Protein AF-T0ZLT9-F1 (afdb_monomer)

Secondary structure (DSSP, 8-state):
------TT-----SS-TT--HHHHHHHHIIIII--SEEEE-HHHHHHHHHHHHTTPPP--EEEE--TT-SSS-TT--SS--S-EEEEEEEEEEGGGTEEEEEES---SSPPPPSS-GGGT-EE-TTSPEES--

Sequence (133 aa):
MRARADEGTRSRPLYGPGATTETILDKIVGRIYGGKGAVWSERALAQLDRLRQDGEPDGPVCVAKTALSLSADARLRGRPSGFEVPVRDVTRSAGAGFTVVHIGTIETMPGLPRHPAARRIDLADDGVVRNLT

Nearest PDB structures (foldseek):
  5a4j-assembly2_A  TM=9.497E-01  e=1.002E-12  Tepidanaerobacter acetatoxydans Re1
  5a5g-assembly1_B  TM=9.582E-01  e=8.966E-12  Tepidanaerobacter acetatoxydans Re1
  7xzn-assembly1_A  TM=9.523E-01  e=1.169E-11  Peptostreptococcus anaerobius
  4ioj-assembly1_A  TM=9.655E-01  e=3.865E-11  Moorella thermoacetica ATCC 39073
  3do6-assembly1_A  TM=9.213E-01  e=5.388E-11  Thermotoga maritima

pLDDT: mean 90.48, std 11.73, range [34.97, 97.31]

InterPro domains:
  IPR000559 Formate-tetrahydrofolate ligase, FTHFS [PF01268] (8-132)
  IPR027417 P-loop containing nucleoside triphosphate hydrolase [SSF52540] (8-129)

Structure (mmCIF, N/CA/C/O backbone):
data_AF-T0ZLT9-F1
#
_entry.id   AF-T0ZLT9-F1
#
loop_
_atom_site.group_PDB
_atom_site.id
_atom_site.type_symbol
_atom_site.label_atom_id
_atom_site.label_alt_id
_atom_site.label_comp_id
_atom_site.label_asym_id
_atom_site.label_entity_id
_atom_site.label_seq_id
_atom_site.pdbx_PDB_ins_code
_atom_site.Cartn_x
_atom_site.Cartn_y
_atom_site.Cartn_z
_atom_site.occupancy
_atom_site.B_iso_or_equiv
_atom_site.auth_seq_id
_atom_site.auth_comp_id
_atom_site.auth_asym_id
_atom_site.auth_atom_id
_atom_site.pdbx_PDB_model_num
ATOM 1 N N . MET A 1 1 ? 11.188 31.835 -8.649 1.00 40.88 1 MET A N 1
ATOM 2 C CA . MET A 1 1 ? 9.990 31.421 -9.410 1.00 40.88 1 MET A CA 1
ATOM 3 C C . MET A 1 1 ? 8.923 31.012 -8.398 1.00 40.88 1 MET A C 1
ATOM 5 O O . MET A 1 1 ? 9.025 29.946 -7.813 1.00 40.88 1 MET A O 1
ATOM 9 N N . ARG A 1 2 ? 8.020 31.937 -8.044 1.00 34.97 2 ARG A N 1
ATOM 10 C CA . ARG A 1 2 ? 7.030 31.775 -6.962 1.00 34.97 2 ARG A CA 1
ATOM 11 C C . ARG A 1 2 ? 5.859 30.923 -7.464 1.00 34.97 2 ARG A C 1
ATOM 13 O O . ARG A 1 2 ? 5.238 31.299 -8.455 1.00 34.97 2 ARG A O 1
ATOM 20 N N . ALA A 1 3 ? 5.568 29.810 -6.795 1.00 43.81 3 ALA A N 1
ATOM 21 C CA . ALA A 1 3 ? 4.359 29.033 -7.042 1.00 43.81 3 ALA A CA 1
ATOM 22 C C . 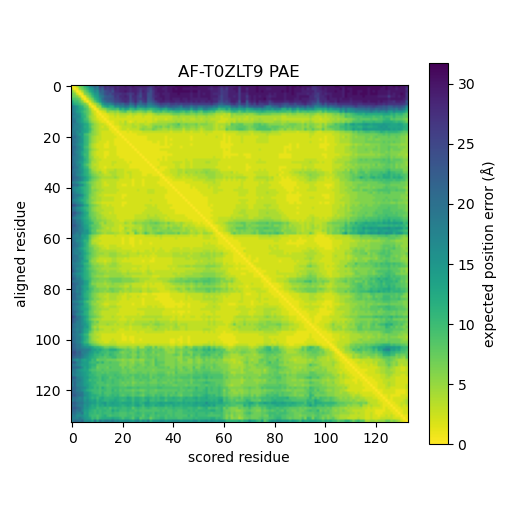ALA A 1 3 ? 3.150 29.821 -6.519 1.00 43.81 3 ALA A C 1
ATOM 24 O O . ALA A 1 3 ? 3.103 30.197 -5.348 1.00 43.81 3 ALA A O 1
ATOM 25 N N . ARG A 1 4 ? 2.206 30.120 -7.412 1.00 43.38 4 ARG A N 1
ATOM 26 C CA . ARG A 1 4 ? 0.906 30.689 -7.062 1.00 43.38 4 ARG A CA 1
ATOM 27 C C . ARG A 1 4 ? 0.106 29.603 -6.340 1.00 43.38 4 ARG A C 1
ATOM 29 O O . ARG A 1 4 ? -0.189 28.574 -6.939 1.00 43.38 4 ARG A O 1
ATOM 36 N N . ALA A 1 5 ? -0.191 29.819 -5.062 1.00 51.97 5 ALA A N 1
ATOM 37 C CA . ALA A 1 5 ? -1.251 29.095 -4.378 1.00 51.97 5 ALA A CA 1
ATOM 38 C C . ALA A 1 5 ? -2.582 29.613 -4.933 1.00 51.97 5 ALA A C 1
ATOM 40 O O . ALA A 1 5 ? -2.829 30.816 -4.914 1.00 51.97 5 ALA A O 1
ATOM 41 N N . ASP A 1 6 ? -3.382 28.712 -5.487 1.00 51.81 6 ASP A N 1
ATOM 42 C CA . ASP A 1 6 ? -4.708 29.015 -6.008 1.00 51.81 6 ASP A CA 1
ATOM 43 C C . ASP A 1 6 ? -5.679 29.194 -4.824 1.00 51.81 6 ASP A C 1
ATOM 45 O O . ASP A 1 6 ? -5.896 28.275 -4.026 1.00 51.81 6 ASP A O 1
ATOM 49 N N . GLU A 1 7 ? -6.205 30.406 -4.653 1.00 58.66 7 GLU A N 1
ATOM 50 C CA . GLU A 1 7 ? -7.179 30.764 -3.620 1.00 58.66 7 GLU A CA 1
ATOM 51 C C . GLU A 1 7 ? -8.547 30.145 -3.959 1.00 58.66 7 GLU A C 1
ATOM 53 O O . GLU A 1 7 ? -9.343 30.728 -4.687 1.00 58.66 7 GLU A O 1
ATOM 58 N N . GLY A 1 8 ? -8.847 28.954 -3.421 1.00 60.06 8 GLY A N 1
ATOM 59 C CA . GLY A 1 8 ? -10.209 28.400 -3.505 1.00 60.06 8 GLY A CA 1
ATOM 60 C C . GLY A 1 8 ? -10.435 26.975 -2.992 1.00 60.06 8 GLY A C 1
ATOM 61 O O . GLY A 1 8 ? -11.522 26.675 -2.501 1.00 60.06 8 GLY A O 1
ATOM 62 N N . THR A 1 9 ? -9.436 26.087 -3.022 1.00 66.31 9 THR A N 1
ATOM 63 C CA . THR A 1 9 ? -9.649 24.673 -2.646 1.00 66.31 9 THR A CA 1
ATOM 64 C C . THR A 1 9 ? -9.059 24.358 -1.271 1.00 66.31 9 THR A C 1
ATOM 66 O O . THR A 1 9 ? -7.850 24.208 -1.116 1.00 66.31 9 THR A O 1
ATOM 69 N N . ARG A 1 10 ? -9.914 24.207 -0.247 1.00 82.00 10 ARG A N 1
ATOM 70 C CA . ARG A 1 10 ? -9.493 23.690 1.070 1.00 82.00 10 ARG A CA 1
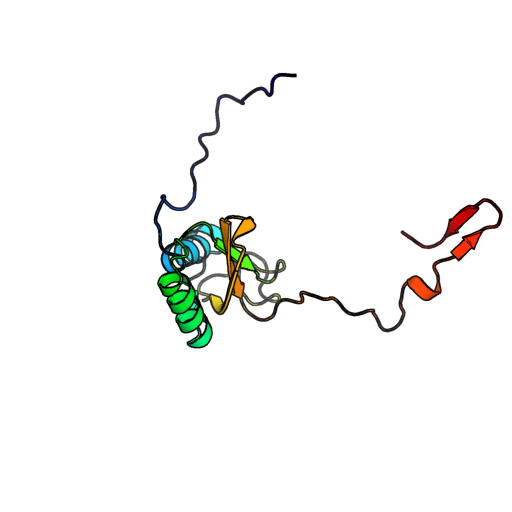ATOM 71 C C . ARG A 1 10 ? -9.312 22.173 0.996 1.00 82.00 10 ARG A C 1
ATOM 73 O O . ARG A 1 10 ? -10.284 21.431 1.125 1.00 82.00 10 ARG A O 1
ATOM 80 N N . SER A 1 11 ? -8.080 21.706 0.824 1.00 85.19 11 SER A N 1
ATOM 81 C CA . SER A 1 11 ? -7.755 20.284 0.955 1.00 85.19 11 SER A CA 1
ATOM 82 C C . SER A 1 11 ? -7.634 19.892 2.433 1.00 85.19 11 SER A C 1
ATOM 84 O O . SER A 1 11 ? -7.127 20.646 3.266 1.00 85.19 11 SER A O 1
ATOM 86 N N . ARG A 1 12 ? -8.153 18.712 2.785 1.00 90.31 12 ARG A N 1
ATOM 87 C CA . ARG A 1 12 ? -8.051 18.130 4.130 1.00 90.31 12 ARG A CA 1
ATOM 88 C C . ARG A 1 12 ? -7.715 16.642 4.016 1.00 90.31 12 ARG A C 1
ATOM 90 O O . ARG A 1 12 ? -8.347 15.966 3.203 1.00 90.31 12 ARG A O 1
ATOM 97 N N . PRO A 1 13 ? -6.768 16.119 4.814 1.00 91.56 13 PRO A N 1
ATOM 98 C CA . PRO A 1 13 ? -6.498 14.687 4.865 1.00 91.56 13 PRO A CA 1
ATOM 99 C C . PRO A 1 13 ? -7.733 13.880 5.284 1.00 91.56 13 PRO A C 1
ATOM 101 O O . PRO A 1 13 ? -8.588 14.359 6.030 1.00 91.56 13 PRO A O 1
ATOM 104 N N . LEU A 1 14 ? -7.806 12.626 4.833 1.00 93.31 14 LEU A N 1
ATOM 105 C CA . LEU A 1 14 ? -8.916 11.718 5.142 1.00 93.31 14 LEU A CA 1
ATOM 106 C C . LEU A 1 14 ? -8.993 11.343 6.635 1.00 93.31 14 LEU A C 1
ATOM 108 O O . LEU A 1 14 ? -10.055 10.989 7.154 1.00 93.31 14 LEU A O 1
ATOM 112 N N . TYR A 1 15 ? -7.862 11.410 7.327 1.00 92.38 15 TYR A N 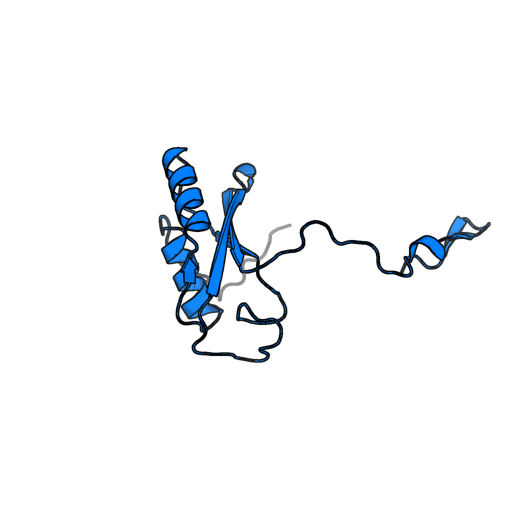1
ATOM 113 C CA . TYR A 1 15 ? -7.687 11.026 8.720 1.00 92.38 15 TYR A CA 1
ATOM 114 C C . TYR A 1 15 ? -6.865 12.083 9.463 1.00 92.38 15 TYR A C 1
ATOM 116 O O . TYR A 1 15 ? -6.108 12.838 8.860 1.00 92.38 15 TYR A O 1
ATOM 124 N N . GLY A 1 16 ? -7.057 12.152 10.780 1.00 89.38 16 GLY A N 1
ATOM 125 C CA . GLY A 1 16 ? -6.295 13.048 11.644 1.00 89.38 16 GLY A CA 1
ATOM 126 C C . GLY A 1 16 ? -4.924 12.471 12.009 1.00 89.38 16 GLY A C 1
ATOM 127 O O . GLY A 1 16 ? -4.692 11.274 11.814 1.00 89.38 16 GLY A O 1
ATOM 128 N N . PRO A 1 17 ? -4.028 13.307 12.556 1.00 85.94 17 PRO A N 1
ATOM 129 C CA . PRO A 1 17 ? -2.764 12.840 13.115 1.00 85.94 17 PRO A CA 1
ATOM 130 C C . PRO A 1 17 ? -3.008 11.820 14.240 1.00 85.94 17 PRO A C 1
ATOM 132 O O . PRO A 1 17 ? -3.982 11.937 14.982 1.00 85.94 17 PRO A O 1
ATOM 135 N N . GLY A 1 18 ? -2.134 10.815 14.346 1.00 86.00 18 GLY A N 1
ATOM 136 C CA . GLY A 1 18 ? -2.197 9.783 15.390 1.00 86.00 18 GLY A CA 1
ATOM 137 C C . GLY A 1 18 ? -3.279 8.711 15.204 1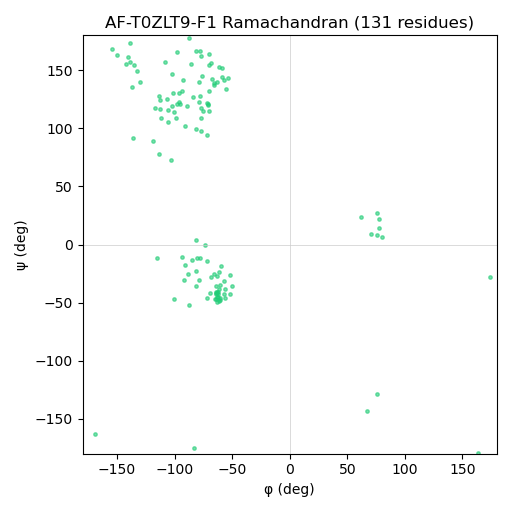.00 86.00 18 GLY A C 1
ATOM 138 O O . GLY A 1 18 ? -3.499 7.916 16.111 1.00 86.00 18 GLY A O 1
ATOM 139 N N . ALA A 1 19 ? -3.973 8.674 14.062 1.00 92.75 19 ALA A N 1
ATOM 140 C CA . ALA A 1 19 ? -4.871 7.564 13.751 1.00 92.75 19 ALA A CA 1
ATOM 141 C C . ALA A 1 19 ? -4.076 6.260 13.570 1.00 92.75 19 ALA A C 1
ATOM 143 O O . ALA A 1 19 ? -3.022 6.268 12.935 1.00 92.75 19 ALA A O 1
ATOM 144 N N . THR A 1 20 ? -4.603 5.148 14.090 1.00 95.19 20 THR A N 1
ATOM 145 C CA . THR A 1 20 ? -3.955 3.837 13.949 1.00 95.19 20 THR A CA 1
ATOM 146 C C . THR A 1 20 ? -3.983 3.357 12.501 1.00 95.19 20 THR A C 1
ATOM 148 O O . THR A 1 20 ? -4.871 3.742 11.729 1.00 95.19 20 THR A O 1
ATOM 151 N N . THR A 1 21 ? -3.046 2.481 12.135 1.00 95.50 21 THR A N 1
ATOM 152 C CA . THR A 1 21 ? -2.989 1.867 10.799 1.00 95.50 21 THR A CA 1
ATOM 153 C C . THR A 1 21 ? -4.335 1.240 10.394 1.00 95.50 21 THR A C 1
ATOM 155 O O . THR A 1 21 ? -4.799 1.451 9.272 1.00 95.50 21 THR A O 1
ATOM 158 N N . GLU A 1 22 ? -5.015 0.545 11.310 1.00 96.12 22 GLU A N 1
ATOM 159 C CA . GLU A 1 22 ? -6.330 -0.066 11.079 1.00 96.12 22 GLU A CA 1
ATOM 160 C C . GLU A 1 22 ? -7.404 0.993 10.814 1.00 96.12 22 GLU A C 1
ATOM 162 O O . GLU A 1 22 ? -8.123 0.921 9.819 1.00 96.12 22 GLU A O 1
ATOM 167 N N . THR A 1 23 ? -7.449 2.041 11.643 1.00 95.94 23 THR A N 1
ATOM 168 C CA . THR A 1 23 ? -8.411 3.143 11.496 1.00 95.94 23 THR A CA 1
ATOM 169 C C . THR A 1 23 ? -8.226 3.881 10.171 1.00 95.94 23 THR A C 1
ATOM 171 O O . THR A 1 23 ? -9.196 4.298 9.530 1.00 95.94 23 THR A O 1
ATOM 174 N N . ILE A 1 24 ? -6.973 4.099 9.768 1.00 96.50 24 ILE A N 1
ATOM 175 C CA . ILE A 1 24 ? -6.644 4.742 8.496 1.00 96.50 24 ILE A CA 1
ATOM 176 C C . ILE A 1 24 ? -7.123 3.867 7.341 1.00 96.50 24 ILE A C 1
ATOM 178 O O . ILE A 1 24 ? -7.784 4.379 6.432 1.00 96.50 24 ILE A O 1
ATOM 182 N N . LEU A 1 25 ? -6.843 2.564 7.389 1.00 96.88 25 LEU A N 1
ATOM 183 C CA . LEU A 1 25 ? -7.252 1.640 6.342 1.00 96.88 25 LEU A CA 1
ATOM 184 C C . LEU A 1 25 ? -8.777 1.547 6.226 1.00 96.88 25 LEU A C 1
ATOM 186 O O . LEU A 1 25 ? -9.294 1.673 5.119 1.00 96.88 25 LEU A O 1
ATOM 190 N N . ASP A 1 26 ? -9.508 1.436 7.334 1.00 96.25 26 ASP A N 1
ATOM 191 C CA . ASP A 1 26 ? -10.976 1.398 7.312 1.00 96.25 26 ASP A CA 1
ATOM 192 C C . ASP A 1 26 ? -11.578 2.682 6.735 1.00 96.25 26 ASP A C 1
ATOM 194 O O . ASP A 1 26 ? -12.526 2.639 5.946 1.00 96.25 26 ASP A O 1
ATOM 198 N N . LYS A 1 27 ? -10.991 3.846 7.044 1.00 96.56 27 LYS A N 1
ATOM 199 C CA . LYS A 1 27 ? -11.399 5.111 6.418 1.00 96.56 27 LYS A CA 1
ATOM 200 C C . LYS A 1 27 ? -11.163 5.100 4.913 1.00 96.56 27 LYS A C 1
ATOM 202 O O . LYS A 1 27 ? -12.029 5.576 4.178 1.00 96.56 27 LYS A O 1
ATOM 207 N N . ILE A 1 28 ? -10.027 4.578 4.451 1.00 96.69 28 ILE A N 1
ATOM 208 C CA . ILE A 1 28 ? -9.730 4.450 3.019 1.00 96.69 28 ILE A CA 1
ATOM 209 C C . ILE A 1 28 ? -10.744 3.504 2.360 1.00 96.69 28 ILE A C 1
ATOM 211 O O . ILE A 1 28 ? -11.374 3.882 1.371 1.00 96.69 28 ILE A O 1
ATOM 215 N N . VAL A 1 29 ? -10.969 2.318 2.930 1.00 96.56 29 VAL A N 1
ATOM 216 C CA . VAL A 1 29 ? -11.903 1.325 2.383 1.00 96.56 29 VAL A CA 1
ATOM 217 C C . VAL A 1 29 ? -13.326 1.879 2.325 1.00 96.56 29 VAL A C 1
ATOM 219 O O . VAL A 1 29 ? -13.962 1.810 1.274 1.00 96.56 29 VAL A O 1
ATOM 222 N N . GLY A 1 30 ? -13.814 2.487 3.404 1.00 96.12 30 GLY A N 1
ATOM 223 C CA . GLY A 1 30 ? -15.180 3.000 3.470 1.00 96.12 30 GLY A CA 1
ATOM 224 C C . GLY A 1 30 ? -15.410 4.250 2.620 1.00 96.12 30 GLY A C 1
ATOM 225 O O . GLY A 1 30 ? -16.399 4.334 1.893 1.00 96.12 30 GLY A O 1
ATOM 226 N N . ARG A 1 31 ? -14.508 5.239 2.687 1.00 95.56 31 ARG A N 1
ATOM 227 C CA . ARG A 1 31 ? -14.733 6.556 2.060 1.00 95.56 31 ARG A CA 1
ATOM 228 C C . ARG A 1 31 ? -14.195 6.674 0.643 1.00 95.56 31 ARG A C 1
ATOM 230 O O . ARG A 1 31 ? -14.751 7.448 -0.130 1.00 95.56 31 ARG A O 1
ATOM 237 N N . ILE A 1 32 ? -13.119 5.961 0.313 1.00 95.44 32 ILE A N 1
ATOM 238 C CA . ILE A 1 32 ? -12.490 6.036 -1.012 1.00 95.44 32 ILE A CA 1
ATOM 239 C C . ILE A 1 32 ? -12.908 4.844 -1.868 1.00 95.44 32 ILE A C 1
ATOM 241 O O . ILE A 1 32 ? -13.294 5.030 -3.018 1.00 95.44 32 ILE A O 1
ATOM 245 N N . TYR A 1 33 ? -12.862 3.625 -1.325 1.00 95.88 33 TYR A N 1
ATOM 246 C CA . TYR A 1 33 ? -13.162 2.425 -2.113 1.00 95.88 33 TYR A CA 1
ATOM 247 C C . TYR A 1 33 ? -14.653 2.059 -2.124 1.00 95.88 33 TYR A C 1
ATOM 249 O O . TYR A 1 33 ? -15.113 1.441 -3.081 1.00 95.88 33 TYR A O 1
ATOM 257 N N . GLY A 1 34 ? -15.424 2.462 -1.109 1.00 95.12 34 GLY A N 1
ATOM 258 C CA . GLY A 1 34 ? -16.844 2.110 -0.975 1.00 95.12 34 GLY A CA 1
ATOM 259 C C . GLY A 1 34 ? -17.086 0.679 -0.478 1.00 95.12 34 GLY A C 1
ATOM 260 O O . GLY A 1 34 ? -18.151 0.109 -0.730 1.00 95.12 34 GLY A O 1
ATOM 261 N N . GLY A 1 35 ? -16.092 0.091 0.194 1.00 95.19 35 GLY A N 1
ATOM 262 C CA . GLY A 1 35 ? -16.195 -1.208 0.858 1.00 95.19 35 GLY A CA 1
ATOM 263 C C . GLY A 1 35 ? -16.726 -1.099 2.291 1.00 95.19 35 GLY A C 1
ATOM 264 O O . GLY A 1 35 ? -16.971 -0.005 2.799 1.00 95.19 35 GLY A O 1
ATOM 265 N N . LYS A 1 36 ? -16.895 -2.246 2.954 1.00 95.69 36 LYS A N 1
ATOM 266 C CA . LYS A 1 36 ? -17.357 -2.332 4.350 1.00 95.69 36 LYS A CA 1
ATOM 267 C C . LYS A 1 36 ? -16.239 -2.101 5.368 1.00 95.69 36 LYS A C 1
ATOM 269 O O . LYS A 1 36 ? -16.490 -1.497 6.403 1.00 95.69 36 LYS A O 1
ATOM 274 N N . GLY A 1 37 ? -15.030 -2.567 5.063 1.00 93.94 37 GLY A N 1
ATOM 275 C CA . GLY A 1 37 ? -13.875 -2.493 5.956 1.00 93.94 37 GLY A CA 1
ATOM 276 C C . GLY A 1 37 ? -12.753 -3.436 5.528 1.00 93.94 37 GLY A C 1
ATOM 277 O O . GLY A 1 37 ? -12.859 -4.130 4.505 1.00 93.94 37 GLY A O 1
ATOM 278 N N . ALA A 1 38 ? -11.672 -3.431 6.299 1.00 95.62 38 ALA A N 1
ATOM 279 C CA . ALA A 1 38 ? -10.554 -4.345 6.119 1.00 95.62 38 ALA A CA 1
ATOM 280 C C . ALA A 1 38 ? -10.695 -5.608 6.983 1.00 95.62 38 ALA A C 1
ATOM 282 O O . ALA A 1 38 ? -11.106 -5.548 8.138 1.00 95.62 38 ALA A O 1
ATOM 283 N N . VAL A 1 39 ? -10.301 -6.755 6.429 1.00 96.00 39 VAL A N 1
ATOM 284 C CA . VAL A 1 39 ? -10.234 -8.039 7.139 1.00 96.00 39 VAL A CA 1
ATOM 285 C C . VAL A 1 39 ? -8.775 -8.438 7.250 1.00 96.00 39 VAL A C 1
ATOM 287 O O . VAL A 1 39 ? -8.107 -8.649 6.239 1.00 96.00 39 VAL A O 1
ATOM 290 N N . TRP A 1 40 ? -8.269 -8.518 8.475 1.00 96.81 40 TRP A N 1
ATOM 291 C CA . TRP A 1 40 ? -6.849 -8.709 8.743 1.00 96.81 40 TRP A CA 1
ATOM 292 C C . TRP A 1 40 ? -6.496 -10.181 8.916 1.00 96.81 40 TRP A C 1
ATOM 294 O O . TRP A 1 40 ? -7.152 -10.898 9.668 1.00 96.81 40 TRP A O 1
ATOM 304 N N . SER A 1 41 ? -5.436 -10.629 8.244 1.00 96.56 41 SER A N 1
ATOM 305 C CA . SER A 1 41 ? -4.841 -11.931 8.537 1.00 96.56 41 SER A CA 1
ATOM 306 C C . SER A 1 41 ? -4.130 -11.911 9.896 1.00 96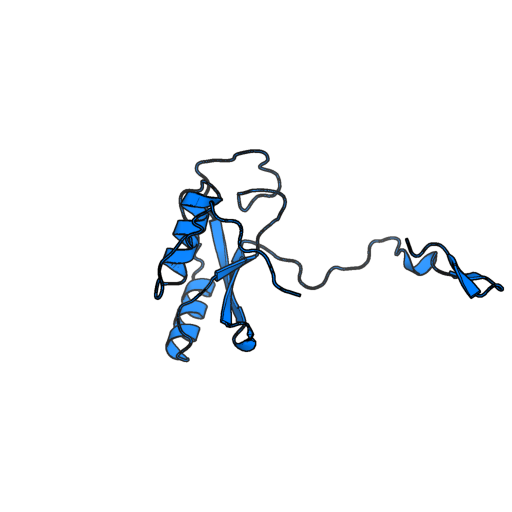.56 41 SER A C 1
ATOM 308 O O . SER A 1 41 ? -3.617 -10.877 10.331 1.00 96.56 41 SER A O 1
ATOM 310 N N . GLU A 1 42 ? -4.008 -13.076 10.535 1.00 96.88 42 GLU A N 1
ATOM 311 C CA . GLU A 1 42 ? -3.225 -13.228 11.772 1.00 96.88 42 GLU A CA 1
ATOM 312 C C . GLU A 1 42 ? -1.774 -12.763 11.593 1.00 96.88 42 GLU A C 1
ATOM 314 O O . GLU A 1 42 ? -1.199 -12.108 12.460 1.00 96.88 42 GLU A O 1
ATOM 319 N N . ARG A 1 43 ? -1.188 -13.048 10.423 1.00 96.19 43 ARG A N 1
ATOM 320 C CA . ARG A 1 43 ? 0.163 -12.606 10.069 1.00 96.19 43 ARG A CA 1
ATOM 321 C C . ARG A 1 43 ? 0.262 -11.082 10.033 1.00 96.19 43 ARG A C 1
ATOM 323 O O . ARG A 1 43 ? 1.237 -10.543 10.549 1.00 96.19 43 ARG A O 1
ATOM 330 N N . ALA A 1 44 ? -0.707 -10.406 9.419 1.00 96.44 44 ALA A N 1
ATOM 331 C CA . ALA A 1 44 ? -0.716 -8.953 9.305 1.00 96.44 44 ALA A CA 1
ATOM 332 C C . ALA A 1 44 ? -0.833 -8.285 10.681 1.00 96.44 44 ALA A C 1
ATOM 334 O O . ALA A 1 44 ? -0.086 -7.349 10.962 1.00 96.44 44 ALA A O 1
ATOM 335 N N . LEU A 1 45 ? -1.702 -8.810 11.552 1.00 96.75 45 LEU A N 1
ATOM 336 C CA . LEU A 1 45 ? -1.834 -8.341 12.935 1.00 96.75 45 LEU A CA 1
ATOM 337 C C . LEU A 1 45 ? -0.530 -8.537 13.714 1.00 96.75 45 LEU A C 1
ATOM 339 O O . LEU A 1 45 ? -0.001 -7.581 14.272 1.00 96.75 45 LEU A O 1
ATOM 343 N N . ALA A 1 46 ? 0.067 -9.730 13.649 1.00 97.31 46 ALA A N 1
ATOM 344 C CA . ALA A 1 46 ? 1.335 -10.009 14.319 1.00 97.31 46 ALA A CA 1
ATOM 345 C C . ALA A 1 46 ? 2.486 -9.114 13.822 1.00 97.31 46 ALA A C 1
ATOM 347 O O . ALA A 1 46 ? 3.371 -8.752 14.594 1.00 97.31 46 ALA A O 1
ATOM 348 N N . GLN A 1 47 ? 2.511 -8.758 12.534 1.00 96.50 47 GLN A N 1
ATOM 349 C CA . GLN A 1 47 ? 3.491 -7.811 11.998 1.00 96.50 47 GLN A CA 1
ATOM 350 C C . GLN A 1 47 ? 3.248 -6.392 12.501 1.00 96.50 47 GLN A C 1
ATOM 352 O O . GLN A 1 47 ? 4.206 -5.708 12.847 1.00 96.50 47 GLN A O 1
ATOM 357 N N . LEU A 1 48 ? 1.991 -5.954 12.557 1.00 95.62 48 LEU A N 1
ATOM 358 C CA . LEU A 1 48 ? 1.642 -4.632 13.060 1.00 95.62 48 LEU A CA 1
ATOM 359 C C . LEU A 1 48 ? 1.990 -4.486 14.548 1.00 95.62 48 LEU A C 1
ATOM 361 O O . LEU A 1 48 ? 2.556 -3.471 14.947 1.00 95.62 48 LEU A O 1
ATOM 365 N N . ASP A 1 49 ? 1.741 -5.525 15.343 1.00 95.62 49 ASP A N 1
ATOM 366 C CA . ASP A 1 49 ? 2.119 -5.559 16.756 1.00 95.62 49 ASP A CA 1
ATOM 367 C C . ASP A 1 49 ? 3.635 -5.502 16.947 1.00 95.62 49 ASP A C 1
ATOM 369 O O . ASP A 1 49 ? 4.114 -4.767 17.808 1.00 95.62 49 ASP A O 1
ATOM 373 N N . ARG A 1 50 ? 4.407 -6.210 16.113 1.00 96.12 50 ARG A N 1
ATOM 374 C CA . ARG A 1 50 ? 5.877 -6.111 16.127 1.00 96.12 50 ARG A CA 1
ATOM 375 C C . ARG A 1 50 ? 6.351 -4.697 15.814 1.00 96.12 50 ARG A C 1
ATOM 377 O O . ARG A 1 50 ? 7.159 -4.166 16.558 1.00 96.12 50 ARG A O 1
ATOM 384 N N . LEU A 1 51 ? 5.795 -4.056 14.783 1.00 94.44 51 LEU A N 1
ATOM 385 C CA . LEU A 1 51 ? 6.140 -2.666 14.458 1.00 94.44 51 LEU A CA 1
ATOM 386 C C . LEU A 1 51 ? 5.885 -1.730 15.651 1.00 94.44 51 LEU A C 1
ATOM 388 O O . LEU A 1 51 ? 6.725 -0.896 15.975 1.00 94.44 51 LEU A O 1
ATOM 392 N N . ARG A 1 52 ? 4.760 -1.907 16.353 1.00 93.12 52 ARG A N 1
ATOM 393 C CA . ARG A 1 52 ? 4.447 -1.139 17.568 1.00 93.12 52 ARG A CA 1
ATOM 394 C C . ARG A 1 52 ? 5.440 -1.406 18.701 1.00 93.12 52 ARG A C 1
ATOM 396 O O . ARG A 1 52 ? 5.840 -0.467 19.383 1.00 93.12 52 ARG A O 1
ATOM 403 N N . GLN A 1 53 ? 5.840 -2.663 18.900 1.00 94.81 53 GLN A N 1
ATOM 404 C CA . GLN A 1 53 ? 6.847 -3.053 19.897 1.00 94.81 53 GLN A CA 1
ATOM 405 C C . GLN A 1 53 ? 8.226 -2.462 19.587 1.00 94.81 53 GLN A C 1
ATOM 407 O O . GLN A 1 53 ? 8.925 -2.044 20.507 1.00 94.81 53 GLN A O 1
ATOM 412 N N . ASP A 1 54 ? 8.573 -2.354 18.306 1.00 92.69 54 ASP A N 1
ATOM 413 C CA . ASP A 1 54 ? 9.815 -1.741 17.827 1.00 92.69 54 ASP A CA 1
ATOM 414 C C . ASP A 1 54 ? 9.805 -0.201 17.951 1.00 92.69 54 ASP A C 1
ATOM 416 O O . ASP A 1 54 ? 10.783 0.467 17.617 1.00 92.69 54 ASP A O 1
ATOM 420 N N . GLY A 1 55 ? 8.708 0.383 18.449 1.00 90.12 55 GLY A N 1
ATOM 421 C CA . GLY A 1 55 ? 8.554 1.826 18.623 1.00 90.12 55 GLY A CA 1
ATOM 422 C C . GLY A 1 55 ? 8.250 2.571 17.324 1.00 90.12 55 GLY A C 1
ATOM 423 O O . GLY A 1 55 ? 8.342 3.800 17.292 1.00 90.12 55 GLY A O 1
ATOM 424 N N . GLU A 1 56 ? 7.877 1.863 16.254 1.00 88.12 56 GLU A N 1
ATOM 425 C CA . GLU A 1 56 ? 7.476 2.496 15.002 1.00 88.12 56 GLU A CA 1
ATOM 426 C C . GLU A 1 56 ? 6.109 3.169 15.180 1.00 88.12 56 GLU A C 1
ATOM 428 O O . GLU A 1 56 ? 5.115 2.494 15.465 1.00 88.12 56 GLU A O 1
ATOM 433 N N . PRO A 1 57 ? 6.009 4.497 14.988 1.00 84.81 57 PRO A N 1
ATOM 434 C CA . PRO A 1 57 ? 4.741 5.182 15.158 1.00 84.81 57 PRO A CA 1
ATOM 435 C C . PRO A 1 57 ? 3.745 4.766 14.073 1.00 84.81 57 PRO A C 1
ATOM 437 O O . PRO A 1 57 ? 4.101 4.628 12.890 1.00 84.81 57 PRO A O 1
ATOM 440 N N . ASP A 1 58 ? 2.478 4.651 14.473 1.00 88.44 58 ASP A N 1
ATOM 441 C CA . ASP A 1 58 ? 1.355 4.674 13.542 1.00 88.44 58 ASP A CA 1
ATOM 442 C C . ASP A 1 58 ? 1.391 5.985 12.738 1.00 88.44 58 ASP A C 1
ATOM 444 O O . ASP A 1 58 ? 1.746 7.058 13.237 1.00 88.44 58 ASP A O 1
ATOM 448 N N . GLY A 1 59 ? 1.065 5.894 11.455 1.00 85.31 59 GLY A N 1
ATOM 449 C CA . GLY A 1 59 ? 1.287 6.986 10.519 1.00 85.31 59 GLY A CA 1
ATOM 450 C C . GLY A 1 59 ? 0.604 6.743 9.181 1.00 85.31 59 GLY A C 1
ATOM 451 O O . GLY A 1 59 ? -0.294 5.907 9.086 1.00 85.31 59 GLY A O 1
ATOM 452 N N . PRO A 1 60 ? 0.996 7.481 8.132 1.00 93.25 60 PRO A N 1
ATOM 453 C CA . PRO A 1 60 ? 0.427 7.309 6.805 1.00 93.25 60 PRO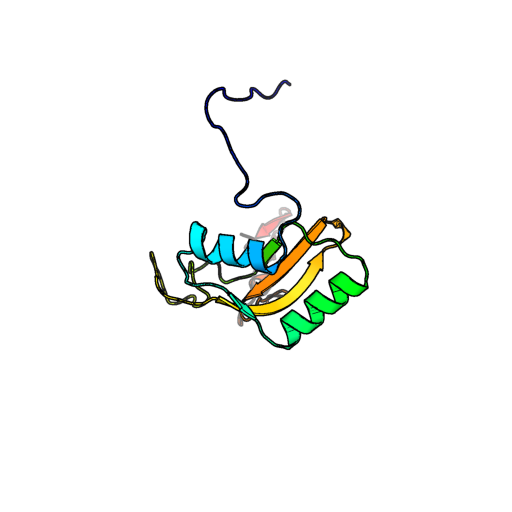 A CA 1
ATOM 454 C C . PRO A 1 60 ? 0.495 5.856 6.324 1.00 93.25 60 PRO A C 1
ATOM 456 O O . PRO A 1 60 ? 1.475 5.146 6.563 1.00 93.25 60 PRO A O 1
ATOM 459 N N . VAL A 1 61 ? -0.550 5.436 5.609 1.00 95.62 61 VAL A N 1
ATOM 460 C CA . VAL A 1 61 ? -0.669 4.084 5.059 1.00 95.62 61 VAL A CA 1
ATOM 461 C C . VAL A 1 61 ? -0.617 4.137 3.538 1.00 95.62 61 VAL A C 1
ATOM 463 O O . VAL A 1 61 ? -1.385 4.862 2.904 1.00 95.62 61 VAL A O 1
ATOM 466 N N . CYS A 1 62 ? 0.265 3.333 2.953 1.00 95.62 62 CYS A N 1
ATOM 467 C CA . CYS A 1 62 ? 0.295 3.038 1.530 1.00 95.62 62 CYS A CA 1
ATOM 468 C C . CYS A 1 62 ? -0.417 1.706 1.286 1.00 95.62 62 CYS A C 1
ATOM 470 O O . CYS A 1 62 ? -0.037 0.674 1.835 1.00 95.62 62 CYS A O 1
ATOM 472 N N . VAL A 1 63 ? -1.467 1.724 0.472 1.00 96.44 63 VAL A N 1
ATOM 473 C CA . VAL A 1 63 ? -2.290 0.543 0.212 1.00 96.44 63 VAL A CA 1
ATOM 474 C C . VAL A 1 63 ? -1.858 -0.098 -1.105 1.00 96.44 63 VAL A C 1
ATOM 476 O O . VAL A 1 63 ? -2.125 0.441 -2.179 1.00 96.44 63 VAL A O 1
ATOM 479 N N . ALA A 1 64 ? -1.210 -1.258 -1.026 1.00 95.38 64 ALA A N 1
ATOM 480 C CA . ALA A 1 64 ? -0.791 -2.034 -2.184 1.00 95.38 64 ALA A CA 1
ATOM 481 C C . ALA A 1 64 ? -1.901 -3.024 -2.567 1.00 95.38 64 ALA A C 1
ATOM 483 O O . ALA A 1 64 ? -2.088 -4.055 -1.926 1.00 95.38 64 ALA A O 1
ATOM 484 N N . LYS A 1 65 ? -2.665 -2.688 -3.611 1.00 93.81 65 LYS A N 1
ATOM 485 C CA . LYS A 1 65 ? -3.750 -3.512 -4.168 1.00 93.81 65 LYS A CA 1
ATOM 486 C C . LYS A 1 65 ? -3.734 -3.480 -5.693 1.00 93.81 65 LYS A C 1
ATOM 488 O O . LYS A 1 65 ? -3.042 -2.664 -6.299 1.00 93.81 65 LYS A O 1
ATOM 493 N N . THR A 1 66 ? -4.585 -4.292 -6.319 1.00 91.81 66 THR A N 1
ATOM 494 C CA . THR A 1 66 ? -4.843 -4.177 -7.760 1.00 91.81 66 THR A CA 1
ATOM 495 C C . THR A 1 66 ? -5.307 -2.765 -8.146 1.00 91.81 66 THR A C 1
ATOM 497 O O . THR A 1 66 ? -6.184 -2.174 -7.508 1.00 91.81 66 THR A O 1
ATOM 500 N N . ALA A 1 67 ? -4.732 -2.218 -9.218 1.00 91.44 67 ALA A N 1
ATOM 501 C CA . ALA A 1 67 ? -5.147 -0.937 -9.793 1.00 91.44 67 ALA A CA 1
ATOM 502 C C . ALA A 1 67 ? -6.423 -1.054 -10.650 1.00 91.44 67 ALA A C 1
ATOM 504 O O . ALA A 1 67 ? -7.018 -0.046 -11.015 1.00 91.44 67 ALA A O 1
ATOM 505 N N . LEU A 1 68 ? -6.855 -2.281 -10.965 1.00 93.12 68 LEU A N 1
ATOM 506 C CA . LEU A 1 68 ? -7.942 -2.551 -11.912 1.00 93.12 68 LEU A CA 1
ATOM 507 C C . LEU A 1 68 ? -9.346 -2.482 -11.287 1.00 93.12 68 LEU A C 1
ATOM 509 O O . LEU A 1 68 ? -10.337 -2.452 -12.014 1.00 93.12 68 LEU A O 1
ATOM 513 N N . SER A 1 69 ? -9.443 -2.463 -9.956 1.00 94.25 69 SER A N 1
ATOM 514 C CA . SER A 1 69 ? -10.705 -2.386 -9.213 1.00 94.25 69 SER A CA 1
ATOM 515 C C . SER A 1 69 ? -10.562 -1.507 -7.975 1.00 94.25 69 SER A C 1
ATOM 517 O O . SER A 1 69 ? -9.469 -1.376 -7.428 1.00 94.25 69 SER A O 1
ATOM 519 N N . LEU A 1 70 ? -11.670 -0.933 -7.494 1.00 94.75 70 LEU A N 1
ATOM 520 C CA . LEU A 1 70 ? -11.752 -0.357 -6.144 1.00 94.75 70 LEU A CA 1
ATOM 521 C C . LEU A 1 70 ? -11.694 -1.442 -5.057 1.00 94.75 70 LEU A C 1
ATOM 523 O O . LEU A 1 70 ? -11.215 -1.179 -3.958 1.00 94.75 70 LEU A O 1
ATOM 527 N N . SER A 1 71 ? -12.139 -2.657 -5.384 1.00 93.44 71 SER A N 1
ATOM 528 C CA . SER A 1 71 ? -12.054 -3.827 -4.512 1.00 93.44 71 SER A CA 1
ATOM 529 C C . SER A 1 71 ? -10.683 -4.514 -4.602 1.00 93.44 71 SER A C 1
ATOM 531 O O . SER A 1 71 ? -9.776 -4.046 -5.295 1.00 93.44 71 SER A O 1
ATOM 533 N N . ALA A 1 72 ? -10.537 -5.651 -3.919 1.00 92.00 72 ALA A N 1
ATOM 534 C CA . ALA A 1 72 ? -9.378 -6.529 -4.061 1.00 92.00 72 ALA A CA 1
ATOM 535 C C . ALA A 1 72 ? -9.446 -7.453 -5.299 1.00 92.00 72 ALA A C 1
ATOM 537 O O . ALA A 1 72 ? -8.438 -8.058 -5.656 1.00 92.00 72 ALA A O 1
ATOM 538 N N . ASP A 1 73 ? -10.598 -7.558 -5.976 1.00 91.81 73 ASP A N 1
ATOM 539 C CA . ASP A 1 73 ? -10.783 -8.406 -7.160 1.00 91.81 73 ASP A CA 1
ATOM 540 C C . ASP A 1 73 ? -10.714 -7.574 -8.449 1.00 91.81 73 ASP A C 1
ATOM 542 O O . ASP A 1 73 ? -11.595 -6.764 -8.740 1.00 91.81 73 ASP A O 1
ATOM 546 N N . ALA A 1 74 ? -9.686 -7.817 -9.268 1.00 91.94 74 ALA A N 1
ATOM 547 C CA . ALA A 1 74 ? -9.457 -7.126 -10.539 1.00 91.94 74 ALA A CA 1
ATOM 548 C C . ALA A 1 74 ? -10.603 -7.282 -11.562 1.00 91.94 74 ALA A C 1
ATOM 550 O O . ALA A 1 74 ? -10.686 -6.509 -12.519 1.00 91.94 74 ALA A O 1
ATOM 551 N N . ARG A 1 75 ? -11.478 -8.280 -11.389 1.00 93.38 75 ARG A N 1
ATOM 552 C CA . ARG A 1 75 ? -12.618 -8.544 -12.279 1.00 93.38 75 ARG A CA 1
ATOM 553 C C . ARG A 1 75 ? -13.818 -7.650 -11.971 1.00 93.38 75 ARG A C 1
ATOM 555 O O . ARG A 1 75 ? -14.639 -7.423 -12.857 1.00 93.38 75 ARG A O 1
ATOM 562 N N . LEU A 1 76 ? -13.920 -7.122 -10.749 1.00 92.19 76 LEU A N 1
ATOM 563 C CA . LEU A 1 76 ? -15.024 -6.258 -10.331 1.00 92.19 76 LEU A CA 1
ATOM 564 C C . LEU A 1 76 ? -14.782 -4.822 -10.804 1.00 92.19 76 LEU A C 1
ATOM 566 O O . LEU A 1 76 ? -14.022 -4.072 -10.193 1.00 92.19 76 LEU A O 1
ATOM 570 N N . ARG A 1 77 ? -15.425 -4.434 -11.907 1.00 92.19 77 ARG A N 1
ATOM 571 C CA . ARG A 1 77 ? -15.250 -3.119 -12.548 1.00 92.19 77 ARG A CA 1
ATOM 572 C C . ARG A 1 77 ? -16.341 -2.120 -12.156 1.00 92.19 77 ARG A C 1
ATOM 574 O O . ARG A 1 77 ? -17.391 -2.487 -11.638 1.00 92.19 77 ARG A O 1
ATOM 581 N N . GLY A 1 78 ? -16.095 -0.843 -12.449 1.00 92.75 78 GLY A N 1
ATOM 582 C CA . GLY A 1 78 ? -17.023 0.248 -12.153 1.00 92.75 78 GLY A CA 1
ATOM 583 C C . GLY A 1 78 ? -17.009 0.615 -10.671 1.00 92.75 78 GLY A C 1
ATOM 584 O O . GLY A 1 78 ? -15.945 0.857 -10.105 1.00 92.75 78 GLY A O 1
ATOM 585 N N . ARG A 1 79 ? -18.191 0.663 -10.048 1.00 93.56 79 ARG A N 1
ATOM 586 C CA . ARG A 1 79 ? -18.367 1.000 -8.629 1.00 93.56 79 ARG A CA 1
ATOM 587 C C . ARG A 1 79 ? -18.878 -0.220 -7.848 1.00 93.56 79 ARG A C 1
ATOM 589 O O . ARG A 1 79 ? -20.076 -0.287 -7.573 1.00 93.56 79 ARG A O 1
ATOM 596 N N . PRO A 1 80 ? -18.011 -1.197 -7.518 1.00 94.12 80 PRO A N 1
ATOM 597 C CA . PRO A 1 80 ? -18.403 -2.297 -6.645 1.00 94.12 80 PRO A CA 1
ATOM 598 C C . PRO A 1 80 ? -18.804 -1.761 -5.264 1.00 94.12 80 PRO A C 1
ATOM 600 O O . PRO A 1 80 ? -18.333 -0.707 -4.835 1.00 94.12 80 PRO A O 1
ATOM 603 N N . SER A 1 81 ? -19.676 -2.481 -4.566 1.00 93.62 81 SER A N 1
ATOM 604 C CA . SER A 1 81 ? -20.133 -2.135 -3.219 1.00 93.62 81 SER A CA 1
ATOM 605 C C . SER A 1 81 ? -20.249 -3.387 -2.354 1.00 93.62 81 SER A C 1
ATOM 607 O O . SER A 1 81 ? -20.271 -4.509 -2.859 1.00 93.62 81 SER A O 1
ATOM 609 N N . GLY A 1 82 ? -20.278 -3.200 -1.033 1.00 92.88 82 GLY A N 1
ATOM 610 C CA . GLY A 1 82 ? -20.506 -4.290 -0.080 1.00 92.88 82 GLY A CA 1
ATOM 611 C C . GLY A 1 82 ? -19.361 -5.301 0.051 1.00 92.88 82 GLY A C 1
ATOM 612 O O . GLY A 1 82 ? -19.551 -6.318 0.716 1.00 92.88 82 GLY A O 1
ATOM 613 N N . PHE A 1 83 ? -18.200 -5.023 -0.545 1.00 94.62 83 PHE A N 1
ATOM 614 C CA . PHE A 1 83 ? -17.008 -5.861 -0.458 1.00 94.62 83 PHE A CA 1
ATOM 615 C C . PHE A 1 83 ? -16.174 -5.538 0.784 1.00 94.62 83 PHE A C 1
ATOM 617 O O . PHE A 1 83 ? -16.190 -4.418 1.298 1.00 94.62 83 PHE A O 1
ATOM 624 N N . GLU A 1 84 ? -15.402 -6.522 1.219 1.00 94.81 84 GLU A N 1
ATOM 625 C CA . GLU A 1 84 ? -14.363 -6.384 2.235 1.00 94.81 84 GLU A CA 1
ATOM 626 C C . GLU A 1 84 ? -12.989 -6.501 1.580 1.00 94.81 84 GLU A C 1
ATOM 628 O O . GLU A 1 84 ? -12.843 -7.046 0.482 1.00 94.81 84 GLU A O 1
ATOM 633 N N . VAL A 1 85 ? -11.981 -5.942 2.239 1.00 94.88 85 VAL A N 1
ATOM 634 C CA . VAL A 1 85 ? -10.617 -5.899 1.719 1.00 94.88 85 VAL A CA 1
ATOM 635 C C . VAL A 1 85 ? -9.721 -6.804 2.570 1.00 94.88 85 VAL A C 1
ATOM 637 O O . VAL A 1 85 ? -9.440 -6.451 3.715 1.00 94.88 85 VAL A O 1
ATOM 640 N N . PRO A 1 86 ? -9.262 -7.957 2.047 1.00 95.62 86 PRO A N 1
ATOM 641 C CA . PRO A 1 86 ? -8.406 -8.867 2.796 1.00 95.62 86 PRO A CA 1
ATOM 642 C C . PRO A 1 86 ? -6.969 -8.338 2.853 1.00 95.62 86 PRO A C 1
ATOM 644 O O . PRO A 1 86 ? -6.292 -8.219 1.828 1.00 95.62 86 PRO A O 1
ATOM 647 N N . VAL A 1 87 ? -6.489 -8.051 4.058 1.00 96.75 87 VAL A N 1
ATOM 648 C CA . VAL A 1 87 ? -5.104 -7.664 4.327 1.00 96.75 87 VAL A CA 1
ATOM 649 C C . VAL A 1 87 ? -4.280 -8.914 4.580 1.00 96.75 87 VAL A C 1
ATOM 651 O O . VAL A 1 87 ? -4.526 -9.664 5.527 1.00 96.75 87 VAL A O 1
ATOM 654 N N . ARG A 1 88 ? -3.276 -9.134 3.734 1.00 95.00 88 ARG A N 1
ATOM 655 C CA . ARG A 1 88 ? -2.423 -10.319 3.801 1.00 95.00 88 ARG A CA 1
ATOM 656 C C . ARG A 1 88 ? -1.245 -10.114 4.743 1.00 95.00 88 ARG A C 1
ATOM 658 O O . ARG A 1 88 ? -1.004 -10.966 5.595 1.00 95.00 88 ARG A O 1
ATOM 665 N N . ASP A 1 89 ? -0.497 -9.036 4.557 1.00 94.38 89 ASP A N 1
ATOM 666 C CA . ASP A 1 89 ? 0.678 -8.700 5.352 1.00 94.38 89 ASP A CA 1
ATOM 667 C C . ASP A 1 89 ? 0.948 -7.191 5.342 1.00 94.38 89 ASP A C 1
ATOM 669 O O . ASP A 1 89 ? 0.324 -6.414 4.613 1.00 94.38 89 ASP A O 1
ATOM 673 N N . VAL A 1 90 ? 1.853 -6.783 6.229 1.00 95.62 90 VAL A N 1
ATOM 674 C CA . VAL A 1 90 ? 2.244 -5.392 6.446 1.00 95.62 90 VAL A CA 1
ATOM 675 C C . VAL A 1 90 ? 3.762 -5.285 6.418 1.00 95.62 90 VAL A C 1
ATOM 677 O O . VAL A 1 90 ? 4.471 -6.129 6.971 1.00 95.62 90 VAL A O 1
ATOM 680 N N . THR A 1 91 ? 4.271 -4.227 5.792 1.00 93.81 91 THR A N 1
ATOM 681 C CA . THR A 1 91 ? 5.701 -3.892 5.786 1.00 93.81 91 THR A CA 1
ATOM 682 C C . THR A 1 91 ? 5.912 -2.420 6.108 1.00 93.81 91 THR A C 1
ATOM 684 O O . THR A 1 91 ? 5.090 -1.583 5.744 1.00 93.81 91 THR A O 1
ATOM 687 N N . ARG A 1 92 ? 7.032 -2.076 6.746 1.00 93.56 92 ARG A N 1
ATOM 688 C CA . ARG A 1 92 ? 7.367 -0.692 7.099 1.00 93.56 92 ARG A CA 1
ATOM 689 C C . ARG A 1 92 ? 8.379 -0.102 6.124 1.00 93.56 92 ARG A C 1
ATOM 691 O O . ARG A 1 92 ? 9.434 -0.684 5.892 1.00 9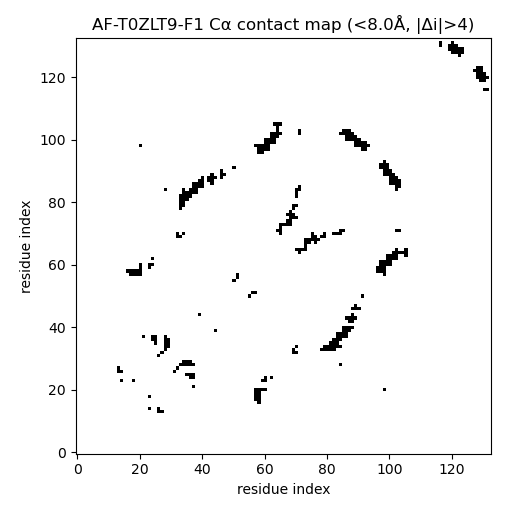3.56 92 ARG A O 1
ATOM 698 N N . SER A 1 93 ? 8.084 1.085 5.605 1.00 93.31 93 SER A N 1
ATOM 699 C CA . SER A 1 93 ? 9.029 1.902 4.842 1.00 93.31 93 SER A CA 1
ATOM 700 C C . SER A 1 93 ? 9.539 3.034 5.733 1.00 93.31 93 SER A C 1
ATOM 702 O O . SER A 1 93 ? 9.148 4.185 5.562 1.00 93.31 93 SER A O 1
ATOM 704 N N . ALA A 1 94 ? 10.393 2.701 6.707 1.00 90.62 94 ALA A N 1
ATOM 705 C CA . ALA A 1 94 ? 10.810 3.622 7.771 1.00 90.62 94 ALA A CA 1
ATOM 706 C C . ALA A 1 94 ? 11.431 4.923 7.233 1.00 90.62 94 ALA A C 1
ATOM 708 O O . ALA A 1 94 ? 11.015 6.008 7.624 1.00 90.62 94 ALA A O 1
ATOM 709 N N . GLY A 1 95 ? 12.338 4.833 6.252 1.00 90.00 95 GLY A N 1
ATOM 710 C CA . GLY A 1 95 ? 12.949 6.018 5.636 1.00 90.00 95 GLY A CA 1
ATOM 711 C C . GLY A 1 95 ? 11.957 6.931 4.901 1.00 90.00 95 GLY A C 1
ATOM 712 O O . GLY A 1 95 ? 12.188 8.131 4.809 1.00 90.00 95 GLY A O 1
ATOM 713 N N . ALA A 1 96 ? 10.844 6.380 4.406 1.00 91.88 96 ALA A N 1
ATOM 714 C CA . ALA A 1 96 ? 9.787 7.142 3.741 1.00 91.88 96 ALA A CA 1
ATOM 715 C C . ALA A 1 96 ? 8.651 7.567 4.695 1.00 91.88 96 ALA A C 1
ATOM 717 O O . ALA A 1 96 ? 7.802 8.371 4.316 1.00 91.88 96 ALA A O 1
ATOM 718 N N . GLY A 1 97 ? 8.626 7.039 5.924 1.00 90.94 97 GLY A N 1
ATOM 719 C CA . GLY A 1 97 ? 7.674 7.419 6.966 1.00 90.94 97 GLY A CA 1
ATOM 720 C C . GLY A 1 97 ? 6.254 6.871 6.792 1.00 90.94 97 GLY A C 1
ATOM 721 O O . GLY A 1 97 ? 5.311 7.501 7.268 1.00 90.94 97 GLY A O 1
ATOM 722 N N . PHE A 1 98 ? 6.066 5.730 6.115 1.00 94.12 98 PHE A N 1
ATOM 723 C CA . PHE A 1 98 ? 4.744 5.104 5.972 1.00 94.12 98 PHE A CA 1
ATOM 724 C C . PHE A 1 98 ? 4.760 3.581 6.120 1.00 94.12 98 PHE A C 1
ATOM 726 O O . PHE A 1 98 ? 5.767 2.901 5.898 1.00 94.12 98 PHE A O 1
ATOM 733 N N . THR A 1 99 ? 3.595 3.043 6.467 1.00 95.94 99 THR A N 1
ATOM 734 C CA . THR A 1 99 ? 3.330 1.605 6.534 1.00 95.94 99 THR A CA 1
ATOM 735 C C . THR A 1 99 ? 2.672 1.149 5.234 1.00 95.94 99 THR A C 1
ATOM 737 O O . THR A 1 99 ? 1.706 1.756 4.781 1.00 95.94 99 THR A O 1
ATOM 740 N N . VAL A 1 100 ? 3.181 0.084 4.617 1.00 95.88 100 VAL A N 1
ATOM 741 C CA . VAL A 1 100 ? 2.592 -0.524 3.418 1.00 95.88 100 VAL A CA 1
ATOM 742 C C . VAL A 1 100 ? 1.706 -1.692 3.831 1.00 95.88 100 VAL A C 1
ATOM 744 O O . VAL A 1 100 ? 2.174 -2.629 4.477 1.00 95.88 100 VAL A O 1
ATOM 747 N N . VAL A 1 101 ? 0.438 -1.632 3.440 1.00 96.50 101 VAL A N 1
ATOM 748 C CA . VAL A 1 101 ? -0.561 -2.685 3.641 1.00 96.50 101 VAL A CA 1
A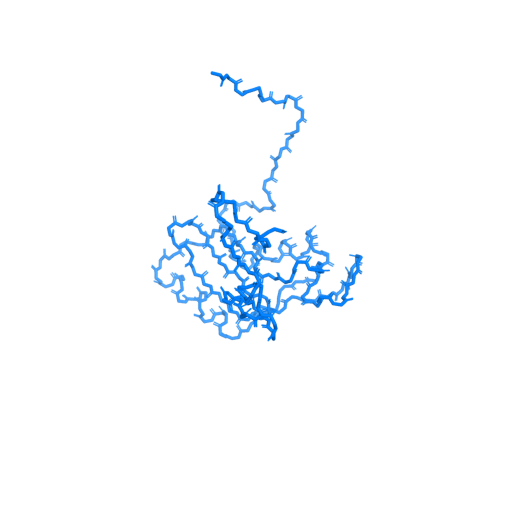TOM 749 C C . VAL A 1 101 ? -0.745 -3.426 2.325 1.00 96.50 101 VAL A C 1
ATOM 751 O O . VAL A 1 101 ? -1.168 -2.823 1.335 1.00 96.50 101 VAL A O 1
ATOM 754 N N . HIS A 1 102 ? -0.464 -4.727 2.313 1.00 95.56 102 HIS A N 1
ATOM 755 C CA . HIS A 1 102 ? -0.585 -5.558 1.117 1.00 95.56 102 HIS A CA 1
ATOM 756 C C . HIS A 1 102 ? -1.932 -6.274 1.086 1.00 95.56 102 HIS A C 1
ATOM 758 O O . HIS A 1 102 ? -2.277 -7.057 1.977 1.00 95.56 102 HIS A O 1
ATOM 764 N N . ILE A 1 103 ? -2.697 -6.005 0.032 1.00 93.62 103 ILE A N 1
ATOM 765 C CA . ILE A 1 103 ? -4.000 -6.607 -0.236 1.00 93.62 103 ILE A CA 1
ATOM 766 C C . ILE A 1 103 ? -3.831 -7.609 -1.369 1.00 93.62 103 ILE A C 1
ATOM 768 O O . ILE A 1 103 ? -3.531 -7.246 -2.509 1.00 93.62 103 ILE A O 1
ATOM 772 N N . GLY A 1 104 ? -4.062 -8.881 -1.055 1.00 82.50 104 GLY A N 1
ATOM 773 C CA . GLY A 1 104 ? -3.828 -9.974 -1.992 1.00 82.50 104 GLY A CA 1
ATOM 774 C C . GLY A 1 104 ? -2.341 -10.168 -2.302 1.00 82.50 104 GLY A C 1
ATOM 775 O O . GLY A 1 104 ? -1.484 -10.052 -1.427 1.00 82.50 104 GLY A O 1
ATOM 776 N N . THR A 1 105 ? -2.040 -10.519 -3.550 1.00 78.19 105 THR A N 1
ATOM 777 C CA . THR A 1 105 ? -0.673 -10.767 -4.019 1.00 78.19 105 THR A CA 1
ATOM 778 C C . THR A 1 105 ? -0.233 -9.613 -4.906 1.00 78.19 105 THR A C 1
ATOM 780 O O . THR A 1 105 ? -0.911 -9.290 -5.880 1.00 78.19 105 THR A O 1
ATOM 783 N N . ILE A 1 106 ? 0.897 -8.999 -4.560 1.00 81.44 106 ILE A N 1
ATOM 784 C CA . ILE A 1 106 ? 1.501 -7.898 -5.308 1.00 81.44 106 ILE A CA 1
ATOM 785 C C . ILE A 1 106 ? 2.815 -8.386 -5.906 1.00 81.44 106 ILE A C 1
ATOM 787 O O . ILE A 1 106 ? 3.691 -8.865 -5.188 1.00 81.44 106 ILE A O 1
ATOM 791 N N . GLU A 1 107 ? 2.942 -8.254 -7.224 1.00 80.06 107 GLU A N 1
ATOM 792 C CA . GLU A 1 107 ? 4.167 -8.571 -7.954 1.00 80.06 107 GLU A CA 1
ATOM 793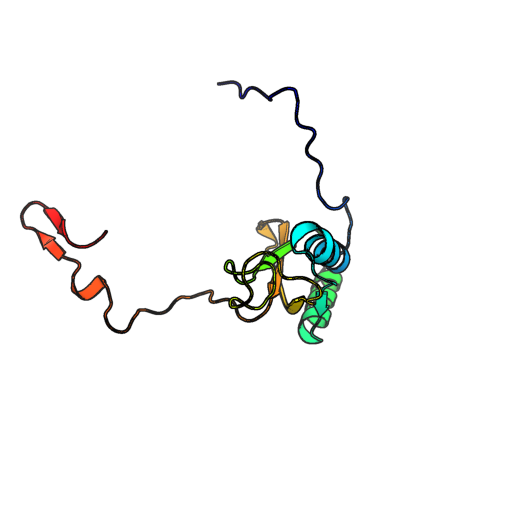 C C . GLU A 1 107 ? 5.179 -7.439 -7.760 1.00 80.06 107 GLU A C 1
ATOM 795 O O . GLU A 1 107 ? 5.010 -6.339 -8.287 1.00 80.06 107 GLU A O 1
ATOM 800 N N . THR A 1 108 ? 6.235 -7.695 -6.990 1.00 84.62 108 THR A N 1
ATOM 801 C CA . THR A 1 108 ? 7.334 -6.737 -6.776 1.00 84.62 108 THR A CA 1
ATOM 802 C C . THR A 1 108 ? 8.463 -6.898 -7.792 1.00 84.62 108 THR A C 1
ATOM 804 O O . THR A 1 108 ? 9.260 -5.982 -7.975 1.00 84.62 108 THR A O 1
ATOM 807 N N . MET A 1 109 ? 8.523 -8.044 -8.474 1.00 92.94 109 MET A N 1
ATOM 808 C CA . MET A 1 109 ? 9.533 -8.363 -9.478 1.00 92.94 109 MET A CA 1
ATOM 809 C C . MET A 1 109 ? 8.855 -9.016 -10.691 1.00 92.94 109 MET A C 1
ATOM 811 O O . MET A 1 109 ? 8.671 -10.234 -10.706 1.00 92.94 109 MET A O 1
ATOM 815 N N . PRO A 1 110 ? 8.446 -8.232 -11.705 1.00 89.69 110 PRO A N 1
ATOM 816 C CA . PRO A 1 110 ? 7.794 -8.788 -12.881 1.00 89.69 110 PRO A CA 1
ATOM 817 C C . PRO A 1 110 ? 8.762 -9.676 -13.673 1.00 89.69 110 PRO A C 1
ATOM 819 O O . PRO A 1 110 ? 9.920 -9.324 -13.897 1.00 89.69 110 PRO A O 1
ATOM 822 N N . GLY A 1 111 ? 8.270 -10.829 -14.123 1.00 93.56 111 GLY A N 1
ATOM 823 C CA . GLY A 1 111 ? 9.012 -11.722 -15.010 1.00 93.56 111 GLY A CA 1
ATOM 824 C C . GLY A 1 111 ? 9.017 -11.253 -16.469 1.00 93.56 111 GLY A C 1
ATOM 825 O O . GLY A 1 111 ? 8.221 -10.409 -16.885 1.00 93.56 111 GLY A O 1
ATOM 826 N N . LEU A 1 112 ? 9.894 -11.851 -17.279 1.00 96.38 112 LEU A N 1
ATOM 827 C CA . LEU A 1 112 ? 9.891 -11.652 -18.729 1.00 96.38 112 LEU A CA 1
ATOM 828 C C . LEU A 1 112 ? 8.754 -12.451 -19.396 1.00 96.38 112 LEU A C 1
ATOM 830 O O . LEU A 1 112 ? 8.468 -13.577 -18.983 1.00 96.38 112 LEU A O 1
ATOM 834 N N . PRO A 1 113 ? 8.128 -11.925 -20.466 1.00 95.19 113 PRO A N 1
ATOM 835 C CA . PRO A 1 113 ? 7.143 -12.677 -21.235 1.00 95.19 113 PRO A CA 1
ATOM 836 C C . PRO A 1 113 ? 7.812 -13.802 -22.039 1.00 95.19 113 PRO A C 1
ATOM 838 O O . PRO A 1 113 ? 9.014 -13.768 -22.302 1.00 95.19 113 PRO A O 1
ATOM 841 N N . ARG A 1 114 ? 7.012 -14.767 -22.523 1.00 96.25 114 ARG A N 1
ATOM 842 C CA . ARG A 1 114 ? 7.489 -15.906 -23.340 1.00 96.25 114 ARG A CA 1
ATOM 843 C C . ARG A 1 114 ? 8.379 -15.486 -24.518 1.00 96.25 114 ARG A C 1
ATOM 845 O O . ARG A 1 114 ? 9.321 -16.196 -24.859 1.00 96.25 114 ARG A O 1
ATOM 852 N N . HIS A 1 115 ? 8.073 -14.342 -25.129 1.00 96.00 115 HIS A N 1
ATOM 853 C CA . HIS A 1 115 ? 8.866 -13.725 -26.194 1.00 96.00 115 HIS A CA 1
ATOM 854 C C . HIS A 1 115 ? 9.352 -12.343 -25.732 1.00 96.00 115 HIS A C 1
ATOM 856 O O . HIS A 1 115 ? 8.643 -11.357 -25.948 1.00 96.00 115 HIS A O 1
ATOM 862 N N . PRO A 1 116 ? 10.524 -12.251 -25.075 1.00 96.12 116 PRO A N 1
ATOM 863 C CA . PRO A 1 116 ? 11.045 -10.990 -24.551 1.00 96.12 116 PRO A CA 1
ATOM 864 C C . PRO A 1 116 ? 11.336 -9.982 -25.665 1.00 96.12 116 PRO A C 1
ATOM 866 O O . PRO A 1 116 ? 11.913 -10.347 -26.692 1.00 96.12 116 PRO A O 1
ATOM 869 N N . ALA A 1 117 ? 11.016 -8.704 -25.433 1.00 94.69 117 ALA A N 1
ATOM 870 C CA . ALA A 1 117 ? 11.348 -7.617 -26.359 1.00 94.69 117 ALA A CA 1
ATOM 871 C C . ALA A 1 117 ? 12.858 -7.539 -26.649 1.00 94.69 117 ALA A C 1
ATOM 873 O O . ALA A 1 117 ? 13.243 -7.267 -27.781 1.00 94.69 117 ALA A O 1
ATOM 874 N N . ALA A 1 118 ? 13.696 -7.909 -25.672 1.00 94.38 118 ALA A N 1
ATOM 875 C CA . ALA A 1 118 ? 15.154 -7.971 -25.793 1.00 94.38 118 ALA A CA 1
ATOM 876 C C . ALA A 1 118 ? 15.664 -8.783 -26.999 1.00 94.38 118 ALA A C 1
ATOM 878 O O . ALA A 1 118 ? 16.737 -8.491 -27.502 1.00 94.38 118 ALA A O 1
ATOM 879 N N . ARG A 1 119 ? 14.898 -9.762 -27.508 1.00 95.56 119 ARG A N 1
ATOM 880 C CA . ARG A 1 119 ? 15.276 -10.530 -28.713 1.00 95.56 119 ARG A CA 1
ATOM 881 C C . ARG A 1 119 ? 15.184 -9.732 -30.018 1.00 95.56 119 ARG A C 1
ATOM 883 O O . ARG A 1 119 ? 15.631 -10.224 -31.045 1.00 95.56 119 ARG A O 1
ATOM 890 N N . ARG A 1 120 ? 14.518 -8.574 -30.001 1.00 95.38 120 ARG A N 1
ATOM 891 C CA . ARG A 1 120 ? 14.300 -7.708 -31.170 1.00 95.38 120 ARG A CA 1
ATOM 892 C C . ARG A 1 120 ? 14.991 -6.351 -31.044 1.00 95.38 120 ARG A C 1
ATOM 894 O O . ARG A 1 120 ? 15.011 -5.620 -32.029 1.00 95.38 120 ARG A O 1
ATOM 901 N N . ILE A 1 121 ? 15.486 -5.997 -29.857 1.00 96.44 121 ILE A N 1
ATOM 902 C CA . ILE A 1 121 ? 16.238 -4.756 -29.639 1.00 96.44 121 ILE A CA 1
ATOM 903 C C . ILE A 1 121 ? 17.588 -4.895 -30.335 1.00 96.44 121 ILE A C 1
ATOM 905 O O . ILE A 1 121 ? 18.254 -5.915 -30.166 1.00 96.44 121 ILE A O 1
ATOM 909 N N . ASP A 1 122 ? 17.968 -3.880 -31.106 1.00 96.12 122 ASP A N 1
ATOM 910 C CA . ASP A 1 122 ? 19.199 -3.889 -31.897 1.00 96.12 122 ASP A CA 1
ATOM 911 C C . ASP A 1 122 ? 19.774 -2.472 -32.065 1.00 96.12 122 ASP A C 1
ATOM 913 O O . ASP A 1 122 ? 19.061 -1.486 -31.851 1.00 96.12 122 ASP A O 1
ATOM 917 N N . LEU A 1 123 ? 21.044 -2.370 -32.458 1.00 96.56 123 LEU A N 1
ATOM 918 C CA . LEU A 1 123 ? 21.755 -1.120 -32.734 1.00 96.56 123 LEU A CA 1
ATOM 919 C C . LEU A 1 123 ? 22.163 -1.083 -34.209 1.00 96.56 123 LEU A C 1
ATOM 921 O O . LEU A 1 123 ? 22.937 -1.920 -34.660 1.00 96.56 123 LEU A O 1
ATOM 925 N N . ALA A 1 124 ? 21.644 -0.114 -34.959 1.00 94.19 124 ALA A N 1
ATOM 926 C CA . ALA A 1 124 ? 22.030 0.081 -36.351 1.00 94.19 124 ALA A CA 1
ATOM 927 C C . ALA A 1 124 ? 23.403 0.763 -36.481 1.00 94.19 124 ALA A C 1
ATOM 929 O O . ALA A 1 124 ? 23.885 1.401 -35.544 1.00 94.19 124 ALA A O 1
ATOM 930 N N . ASP A 1 125 ? 24.011 0.663 -37.666 1.00 95.75 125 ASP A N 1
ATOM 931 C CA . ASP A 1 125 ? 25.348 1.209 -37.962 1.00 95.75 125 ASP A CA 1
ATOM 932 C C . ASP A 1 125 ? 25.441 2.738 -37.804 1.00 95.75 125 ASP A C 1
ATOM 934 O O . ASP A 1 125 ? 26.515 3.285 -37.569 1.00 95.75 125 ASP A O 1
ATOM 938 N N . ASP A 1 126 ? 24.309 3.436 -37.906 1.00 96.00 126 ASP A N 1
ATOM 939 C CA . ASP A 1 126 ? 24.179 4.876 -37.660 1.00 96.00 126 ASP A CA 1
ATOM 940 C C . ASP A 1 126 ? 24.058 5.230 -36.163 1.00 96.00 126 ASP A C 1
ATOM 942 O O . ASP A 1 126 ? 23.877 6.395 -35.806 1.00 96.00 126 ASP A O 1
ATOM 946 N N . GLY A 1 127 ? 24.161 4.234 -35.277 1.00 95.44 127 GLY A N 1
ATOM 947 C CA . GLY A 1 127 ? 24.032 4.383 -33.831 1.00 95.44 127 GLY A CA 1
ATOM 948 C C . GLY A 1 127 ? 22.585 4.462 -33.334 1.00 95.44 127 GLY A C 1
ATOM 949 O O . GLY A 1 127 ? 22.368 4.701 -32.144 1.00 95.44 127 GLY A O 1
ATOM 950 N N . VAL A 1 128 ? 21.584 4.265 -34.200 1.00 96.69 128 VAL A N 1
ATOM 951 C CA . VAL A 1 128 ? 20.170 4.314 -33.810 1.00 96.69 128 VAL A CA 1
ATOM 952 C C . VAL A 1 128 ? 19.718 2.972 -33.234 1.00 96.69 128 VAL A C 1
ATOM 954 O O . VAL A 1 128 ? 19.833 1.921 -33.867 1.00 96.69 128 VAL A O 1
ATOM 957 N N . VAL A 1 129 ? 19.134 3.007 -32.034 1.00 96.25 129 VAL A N 1
ATOM 958 C CA . VAL A 1 129 ? 18.531 1.828 -31.397 1.00 96.25 129 VAL A CA 1
ATOM 959 C C . VAL A 1 129 ? 17.162 1.540 -32.012 1.00 96.25 129 VAL A C 1
ATOM 961 O O . VAL A 1 129 ? 16.288 2.407 -32.054 1.00 96.25 129 VAL A O 1
ATOM 964 N N . ARG A 1 130 ? 16.948 0.298 -32.448 1.00 94.94 130 ARG A N 1
ATOM 965 C CA . ARG A 1 130 ? 15.688 -0.179 -33.032 1.00 94.94 130 ARG A CA 1
ATOM 966 C C . ARG A 1 130 ? 14.890 -1.001 -32.017 1.00 94.94 130 ARG A C 1
ATOM 968 O O . ARG A 1 130 ? 15.461 -1.729 -31.209 1.00 94.94 130 ARG A O 1
ATOM 975 N N . ASN A 1 131 ? 13.558 -0.921 -32.100 1.00 93.75 131 ASN A N 1
ATOM 976 C CA . ASN A 1 131 ? 12.598 -1.744 -31.342 1.00 93.75 131 ASN A CA 1
ATOM 977 C C . ASN A 1 131 ? 12.642 -1.607 -29.802 1.00 93.75 131 ASN A C 1
ATOM 979 O O . ASN A 1 131 ? 12.227 -2.529 -29.097 1.00 93.75 131 ASN A O 1
ATOM 983 N N . LEU A 1 132 ? 13.137 -0.479 -29.277 1.00 94.44 132 LEU A N 1
ATOM 984 C CA . LEU A 1 132 ? 13.135 -0.184 -27.837 1.00 94.44 132 LEU A CA 1
ATOM 985 C C . LEU A 1 132 ? 11.770 0.310 -27.325 1.00 94.44 132 LEU A C 1
ATOM 987 O O . LEU A 1 132 ? 11.432 0.072 -26.165 1.00 94.44 132 LEU A O 1
ATOM 991 N N . THR A 1 133 ? 11.003 0.987 -28.181 1.00 87.44 133 THR A N 1
ATOM 992 C CA . THR A 1 133 ? 9.695 1.594 -27.880 1.00 87.44 133 THR A CA 1
ATOM 993 C C . THR A 1 133 ? 8.633 1.113 -28.845 1.00 87.44 133 THR A C 1
ATOM 995 O O . THR A 1 133 ? 8.972 1.018 -30.048 1.00 87.44 133 THR A O 1
#

Solvent-accessible surface area (backbone atoms only — not comparable to full-atom values): 8308 Å² total; per-residue (Å²): 138,84,81,81,80,76,91,80,78,87,83,74,75,97,63,67,91,82,42,44,56,66,60,49,49,31,50,44,29,40,73,74,36,40,29,74,28,68,44,74,32,73,62,19,52,55,42,52,52,48,41,49,72,74,66,50,76,61,48,54,73,44,78,47,54,52,90,61,18,65,52,73,47,60,84,49,60,86,82,60,64,83,42,66,36,53,33,50,40,58,49,77,40,70,96,79,59,33,38,36,40,33,34,66,84,78,85,88,73,83,77,80,59,101,76,47,63,75,82,60,44,48,73,45,97,88,71,50,73,41,67,84,119

Organism: NCBI:txid410659

Mean predicted aligned error: 6.82 Å

Radius of gyration: 20.75 Å; Cα contacts (8 Å, |Δi|>4): 192; chains: 1; bounding box: 46×48×58 Å

Foldseek 3Di:
DDDDDDPDDDDDDLDDPQDAPQRQQQSCCVPPLQERGEDEDPQAVVQSVVCVVVVQGGDAEAEAADPCHSANDNVDDDRDHHDYFYFDHKDDPVVVNYIYTYTDDDDPDDDAPPDHQVVVWDADPVRDIPSPD